Protein AF-A0A6I1W6B9-F1 (afdb_monomer_lite)

Secondary structure (DSSP, 8-state):
-HHHHHHHHHHHHHHHHHHHHHHT--TT-EEEEEE-HHHHHHTHHHHHHHHHHTT---EEEEEE--HHHHHHHHHTTS-SEEE----TT-TTPPPTTTS---------PPP--PPPP-

Foldseek 3Di:
DVVVVVLVVLLVVLVVVVVVVVVVDDLDDAAEEEEAQCCLPPPPVVVVVVCVVVVDSHHYDYDHDDPVVRLVCCVSVVGDYYYYDDDPPDPDDDDCVVPPDDDPDDDDDDDDDDDDDD

Structure (mmCIF, N/CA/C/O backbone):
data_AF-A0A6I1W6B9-F1
#
_entry.id   AF-A0A6I1W6B9-F1
#
loop_
_atom_site.group_PDB
_atom_site.id
_atom_site.type_symbol
_atom_site.label_atom_id
_atom_site.label_alt_id
_atom_site.label_comp_id
_atom_site.label_asym_id
_atom_site.label_entity_id
_atom_site.label_seq_id
_atom_site.pdbx_PDB_ins_code
_atom_site.Cartn_x
_atom_site.Cartn_y
_atom_site.Cartn_z
_atom_site.occupancy
_atom_site.B_iso_or_equiv
_atom_site.auth_seq_id
_atom_site.auth_comp_id
_atom_site.auth_asym_id
_atom_site.auth_atom_id
_atom_site.pdbx_PDB_model_num
ATOM 1 N N . LEU A 1 1 ? 10.346 -3.764 30.458 1.00 67.00 1 LEU A N 1
ATOM 2 C CA . LEU A 1 1 ? 8.954 -3.414 30.825 1.00 67.00 1 LEU A CA 1
ATOM 3 C C . LEU A 1 1 ? 8.524 -2.065 30.257 1.00 67.00 1 LEU A C 1
ATOM 5 O O . LEU A 1 1 ? 7.572 -2.058 29.500 1.00 67.00 1 LEU A O 1
ATOM 9 N N . PHE A 1 2 ? 9.237 -0.966 30.529 1.00 79.50 2 PHE A N 1
ATOM 10 C CA . PHE A 1 2 ? 8.838 0.387 30.099 1.00 79.50 2 PHE A CA 1
ATOM 11 C C . PHE A 1 2 ? 8.542 0.534 28.594 1.00 79.50 2 PHE A C 1
ATOM 13 O O . PHE A 1 2 ? 7.504 1.069 28.235 1.00 79.50 2 PHE A O 1
ATOM 20 N N . LEU A 1 3 ? 9.404 0.003 27.719 1.00 63.19 3 LEU A N 1
ATOM 21 C CA . LEU A 1 3 ? 9.210 0.068 26.262 1.00 63.19 3 LEU A CA 1
ATOM 22 C C . LEU A 1 3 ? 7.958 -0.685 25.792 1.00 63.19 3 LEU A C 1
ATOM 24 O O . LEU A 1 3 ? 7.241 -0.206 24.923 1.00 63.19 3 LEU A O 1
ATOM 28 N N . VAL A 1 4 ? 7.680 -1.842 26.392 1.00 72.00 4 VAL A N 1
ATOM 29 C CA . VAL A 1 4 ? 6.492 -2.646 26.074 1.00 72.00 4 VAL A CA 1
ATOM 30 C C . VAL A 1 4 ? 5.238 -1.888 26.495 1.00 72.00 4 VAL A C 1
ATOM 32 O O . VAL A 1 4 ? 4.327 -1.721 25.699 1.00 72.00 4 VAL A O 1
ATOM 35 N N . THR A 1 5 ? 5.238 -1.336 27.709 1.00 83.19 5 THR A N 1
ATOM 36 C CA . THR A 1 5 ? 4.130 -0.522 28.217 1.00 83.19 5 THR A CA 1
ATOM 37 C C . THR A 1 5 ? 3.915 0.742 27.381 1.00 83.19 5 THR A C 1
ATOM 39 O O . THR A 1 5 ? 2.778 1.067 27.064 1.00 83.19 5 THR A O 1
ATOM 42 N N . ALA A 1 6 ? 4.984 1.435 26.979 1.00 73.06 6 ALA A N 1
ATOM 43 C CA . ALA A 1 6 ? 4.897 2.621 26.130 1.00 73.06 6 ALA A CA 1
ATOM 44 C C . ALA A 1 6 ? 4.293 2.301 24.755 1.00 73.06 6 ALA A C 1
ATOM 46 O O . ALA A 1 6 ? 3.444 3.049 24.279 1.00 73.06 6 ALA A O 1
ATOM 47 N N . ARG A 1 7 ? 4.678 1.171 24.147 1.00 66.00 7 ARG A N 1
ATOM 48 C CA . ARG A 1 7 ? 4.130 0.724 22.861 1.00 66.00 7 ARG A CA 1
ATOM 49 C C . ARG A 1 7 ? 2.639 0.402 22.964 1.00 66.00 7 ARG A C 1
ATOM 51 O O . ARG A 1 7 ? 1.855 0.935 22.189 1.00 66.00 7 ARG A O 1
ATOM 58 N N . THR A 1 8 ? 2.248 -0.351 23.992 1.00 76.81 8 THR A N 1
ATOM 59 C CA . THR A 1 8 ? 0.841 -0.674 24.267 1.00 76.81 8 THR A CA 1
ATOM 60 C C . THR A 1 8 ? -0.006 0.581 24.478 1.00 76.81 8 THR A C 1
ATOM 62 O O . THR A 1 8 ? -1.116 0.658 23.965 1.00 76.81 8 THR A O 1
ATOM 65 N N . VAL A 1 9 ? 0.512 1.591 25.187 1.00 86.38 9 VAL A N 1
ATOM 66 C CA . VAL A 1 9 ? -0.212 2.856 25.404 1.00 86.38 9 VAL A CA 1
ATOM 67 C C . VAL A 1 9 ? -0.386 3.632 24.098 1.00 86.38 9 VAL A C 1
ATOM 69 O O . VAL A 1 9 ? -1.459 4.176 23.863 1.00 86.38 9 VAL A O 1
ATOM 72 N N . VAL A 1 10 ? 0.632 3.674 23.236 1.00 78.62 10 VAL A N 1
ATOM 73 C CA . VAL A 1 10 ? 0.552 4.350 21.928 1.00 78.62 10 VAL A CA 1
ATOM 74 C C . VAL A 1 10 ? -0.443 3.649 20.999 1.00 78.62 10 VAL A C 1
ATOM 76 O O . VAL A 1 10 ? -1.253 4.320 20.362 1.00 78.62 10 VAL A O 1
ATOM 79 N N . GLU A 1 11 ? -0.433 2.316 20.967 1.00 71.00 11 GLU A N 1
ATOM 80 C CA . GLU A 1 11 ? -1.368 1.503 20.177 1.00 71.00 11 GLU A CA 1
ATOM 81 C C . GLU A 1 11 ? -2.817 1.708 20.649 1.00 71.00 11 GLU A C 1
ATOM 83 O O . GLU A 1 11 ? -3.696 1.995 19.835 1.00 71.00 11 GLU A O 1
ATOM 88 N N . GLN A 1 12 ? -3.047 1.679 21.966 1.00 78.94 12 GLN A N 1
ATOM 89 C CA . GLN A 1 12 ? -4.359 1.936 22.570 1.00 78.94 12 GLN A CA 1
ATOM 90 C C . GLN A 1 12 ? -4.855 3.360 22.299 1.00 78.94 12 GLN A C 1
ATOM 92 O O . GLN A 1 12 ? -6.035 3.568 22.022 1.00 78.94 12 GLN A O 1
ATOM 97 N N . LEU A 1 13 ? -3.965 4.356 22.334 1.00 82.19 13 LEU A N 1
ATOM 98 C CA . LEU A 1 13 ? -4.326 5.739 22.023 1.00 82.19 13 LEU A CA 1
ATOM 99 C C . LEU A 1 13 ? -4.705 5.898 20.543 1.00 82.19 13 LEU A C 1
ATOM 101 O O . LEU A 1 13 ? -5.685 6.568 20.227 1.00 82.19 13 LEU A O 1
ATOM 105 N N . GLY A 1 14 ? -3.960 5.254 19.639 1.00 70.94 14 GLY A N 1
ATOM 106 C CA . GLY A 1 14 ? -4.254 5.246 18.205 1.00 70.94 14 GLY A CA 1
ATOM 107 C C . GLY A 1 14 ? -5.552 4.511 17.858 1.00 70.94 14 GLY A C 1
ATOM 108 O O . GLY A 1 14 ? -6.252 4.895 16.923 1.00 70.94 14 GLY A O 1
ATOM 109 N N . GLU A 1 15 ? -5.906 3.469 18.611 1.00 67.56 15 GLU A N 1
ATOM 110 C CA . GLU A 1 15 ? -7.183 2.758 18.490 1.00 67.56 15 GLU A CA 1
ATOM 111 C C . GLU A 1 15 ? -8.362 3.617 18.962 1.00 67.56 15 GLU A C 1
ATOM 113 O O . GLU A 1 15 ? -9.361 3.735 18.255 1.00 67.56 15 GLU A O 1
ATOM 118 N N . VAL A 1 16 ? -8.217 4.302 20.099 1.00 74.56 16 VAL A N 1
ATOM 119 C CA . VAL A 1 16 ? -9.247 5.211 20.621 1.00 74.56 16 VAL A CA 1
ATOM 120 C C . VAL A 1 16 ? -9.455 6.406 19.693 1.00 74.56 16 VAL A C 1
ATOM 122 O O . VAL A 1 16 ? -10.595 6.776 19.428 1.00 74.56 16 VAL A O 1
ATOM 125 N N . LEU A 1 17 ? -8.383 6.988 19.151 1.00 61.94 17 LEU A N 1
ATOM 126 C CA . LEU A 1 17 ? -8.490 8.087 18.191 1.00 61.94 17 LEU A CA 1
ATOM 127 C C . LEU A 1 17 ? -9.200 7.642 16.906 1.00 61.94 17 LEU A C 1
ATOM 129 O O . LEU A 1 17 ? -10.131 8.315 16.480 1.00 61.94 17 LEU A O 1
ATOM 133 N N . ARG A 1 18 ? -8.861 6.475 16.341 1.00 62.25 18 ARG A N 1
ATOM 134 C CA . ARG A 1 18 ? -9.591 5.918 15.184 1.00 62.25 18 ARG A CA 1
ATOM 135 C C . ARG A 1 18 ? -11.055 5.613 15.508 1.00 62.25 18 ARG A C 1
ATOM 137 O O . ARG A 1 18 ? -11.927 5.877 14.689 1.00 62.25 18 ARG A O 1
ATOM 144 N N . HIS A 1 19 ? -11.344 5.114 16.708 1.00 57.78 19 HIS A N 1
ATOM 145 C CA . HIS A 1 19 ? -12.711 4.831 17.143 1.00 57.78 19 HIS A CA 1
ATOM 146 C C . HIS A 1 19 ? -13.556 6.105 17.300 1.00 57.78 19 HIS A C 1
ATOM 148 O O . HIS A 1 19 ? -14.711 6.134 16.881 1.00 57.78 19 HIS A O 1
ATOM 154 N N . LEU A 1 20 ? -12.980 7.178 17.846 1.00 60.44 20 LEU A N 1
ATOM 155 C CA . LEU A 1 20 ? -13.639 8.483 17.938 1.00 60.44 20 LEU A CA 1
ATOM 156 C C . LEU A 1 20 ? -13.875 9.091 16.552 1.00 60.44 20 LEU A C 1
ATOM 158 O O . LEU A 1 20 ? -14.978 9.549 16.269 1.00 60.44 20 LEU A O 1
ATOM 162 N N . HIS A 1 21 ? -12.886 9.004 15.663 1.00 52.44 21 HIS A N 1
ATOM 163 C CA . HIS A 1 21 ? -13.027 9.431 14.270 1.00 52.44 21 HIS A CA 1
ATOM 164 C C . HIS A 1 21 ? -14.125 8.645 13.525 1.00 52.44 21 HIS A C 1
ATOM 166 O O . HIS A 1 21 ? -14.894 9.231 12.766 1.00 52.44 21 HIS A O 1
ATOM 172 N N . HIS A 1 22 ? -14.262 7.344 13.800 1.00 53.34 22 HIS A N 1
ATOM 173 C CA . HIS A 1 22 ? -15.305 6.491 13.224 1.00 53.34 22 HIS A CA 1
ATOM 174 C C . HIS A 1 22 ? -16.722 6.870 13.689 1.00 53.34 22 HIS A C 1
ATOM 176 O O . HIS A 1 22 ? -17.671 6.819 12.906 1.00 53.34 22 HIS A O 1
ATOM 182 N N . LEU A 1 23 ? -16.876 7.270 14.956 1.00 56.47 23 LEU A N 1
ATOM 183 C CA . LEU A 1 23 ? -18.167 7.668 15.529 1.00 56.47 23 LEU A CA 1
ATOM 184 C C . LEU A 1 23 ? -18.639 9.053 15.053 1.00 56.47 23 LEU A C 1
ATOM 186 O O . LEU A 1 23 ? -19.840 9.320 15.072 1.00 56.47 23 LEU A O 1
ATOM 190 N N . GLU A 1 24 ? -17.728 9.921 14.606 1.00 52.00 24 GLU A N 1
ATOM 191 C CA . GLU A 1 24 ? -18.049 11.280 14.143 1.00 52.00 24 GLU A CA 1
ATOM 192 C C . GLU A 1 24 ? -18.511 11.364 12.675 1.00 52.00 24 GLU A C 1
ATOM 194 O O . GLU A 1 24 ? -19.020 12.408 12.268 1.00 52.00 24 GLU A O 1
ATOM 199 N N . GLY A 1 25 ? -18.419 10.278 11.892 1.00 49.56 25 GLY A N 1
ATOM 200 C CA . GLY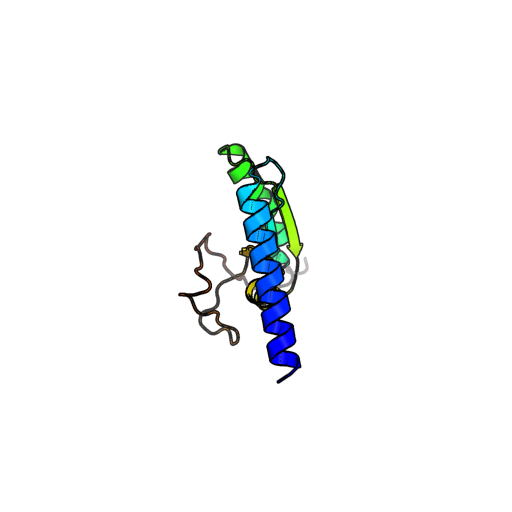 A 1 25 ? -19.239 10.048 10.690 1.00 49.56 25 GLY A CA 1
ATOM 201 C C . GLY A 1 25 ? -19.385 11.219 9.704 1.00 49.56 25 GLY A C 1
ATOM 202 O O . GLY A 1 25 ? -20.480 11.453 9.188 1.00 49.56 25 GLY A O 1
ATOM 203 N N . GLY A 1 26 ? -18.310 11.967 9.437 1.00 46.22 26 GLY A N 1
ATOM 204 C CA . GLY A 1 26 ? -18.290 13.083 8.489 1.00 46.22 26 GLY A CA 1
ATOM 205 C C . GLY A 1 26 ? -17.495 12.767 7.221 1.00 46.22 26 GLY A C 1
ATOM 206 O O . GLY A 1 26 ? -16.417 12.185 7.280 1.00 46.22 26 GLY A O 1
ATOM 207 N N . GLN A 1 27 ? -18.005 13.187 6.060 1.00 46.31 27 GLN A N 1
ATOM 208 C CA . GLN A 1 27 ? -17.304 13.150 4.769 1.00 46.31 27 GLN A CA 1
ATOM 209 C C . GLN A 1 27 ? -15.932 13.853 4.879 1.00 46.31 27 GLN A C 1
ATOM 211 O O . GLN A 1 27 ? -15.879 15.081 4.887 1.00 46.31 27 GLN A O 1
ATOM 216 N N . GLY A 1 28 ? -14.826 13.103 4.977 1.00 52.53 28 GLY A N 1
ATOM 217 C CA . GLY A 1 28 ? -13.494 13.711 5.115 1.00 52.53 28 GLY A CA 1
ATOM 218 C C . GLY A 1 28 ? -12.343 12.816 5.587 1.00 52.53 28 GLY A C 1
ATOM 219 O O . GLY A 1 28 ? -11.209 13.291 5.610 1.00 52.53 28 GLY A O 1
ATOM 220 N N . GLU A 1 29 ? -12.577 11.552 5.949 1.00 64.06 29 GLU A N 1
ATOM 221 C CA . GLU A 1 29 ? -11.48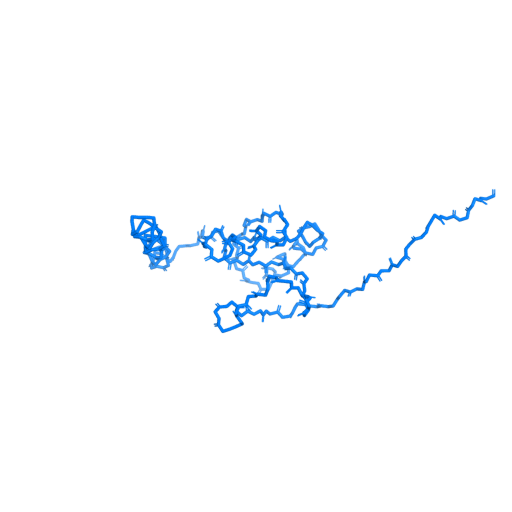9 10.659 6.364 1.00 64.06 29 GLU A CA 1
ATOM 222 C C . GLU A 1 29 ? -10.618 10.252 5.162 1.00 64.06 29 GLU A C 1
ATOM 224 O O . GLU A 1 29 ? -11.104 9.726 4.158 1.00 64.06 29 GLU A O 1
ATOM 229 N N . VAL A 1 30 ? -9.319 10.561 5.245 1.00 82.06 30 VAL A N 1
ATOM 230 C CA . VAL A 1 30 ? -8.333 10.255 4.204 1.00 82.06 30 VAL A CA 1
ATOM 231 C C . VAL A 1 30 ? -7.674 8.923 4.539 1.00 82.06 30 VAL A C 1
ATOM 233 O O . VAL A 1 30 ? -6.847 8.864 5.443 1.00 82.06 30 VAL A O 1
ATOM 236 N N . MET A 1 31 ? -7.998 7.878 3.781 1.00 89.06 31 MET A N 1
ATOM 237 C CA . MET A 1 31 ? -7.396 6.555 3.928 1.00 89.06 31 MET A CA 1
ATOM 238 C C . MET A 1 31 ? -5.906 6.598 3.571 1.00 89.06 31 MET A C 1
ATOM 240 O O . MET A 1 31 ? -5.520 7.014 2.470 1.00 89.06 31 MET A O 1
ATOM 244 N N . GLN A 1 32 ? -5.067 6.149 4.495 1.00 93.25 32 GLN A N 1
ATOM 245 C CA . GLN A 1 32 ? -3.620 6.091 4.358 1.00 93.25 32 GLN A CA 1
ATOM 246 C C . GLN A 1 32 ? -3.234 4.788 3.656 1.00 93.25 32 GLN A C 1
ATOM 248 O O . GLN A 1 32 ? -3.409 3.697 4.194 1.00 93.25 32 GLN A O 1
ATOM 253 N N . VAL A 1 33 ? -2.677 4.894 2.452 1.00 95.69 33 VAL A N 1
ATOM 254 C CA . VAL A 1 33 ? -2.274 3.740 1.644 1.00 95.69 33 VAL A CA 1
ATOM 255 C C . VAL A 1 33 ? -0.761 3.730 1.488 1.00 95.69 33 VAL A C 1
ATOM 257 O O . VAL A 1 33 ? -0.186 4.683 0.967 1.00 95.69 33 VAL A O 1
ATOM 260 N N . ALA A 1 34 ? -0.114 2.643 1.894 1.00 96.81 34 ALA A N 1
ATOM 261 C CA . ALA A 1 34 ? 1.277 2.367 1.553 1.00 96.81 34 ALA A CA 1
ATOM 262 C C . ALA A 1 34 ? 1.326 1.478 0.305 1.00 96.81 34 ALA A C 1
ATOM 264 O O . ALA A 1 34 ? 0.559 0.525 0.192 1.00 96.81 34 ALA A O 1
ATOM 265 N N . ALA A 1 35 ? 2.216 1.752 -0.643 1.00 96.38 35 ALA A N 1
ATOM 266 C CA . ALA A 1 35 ? 2.357 0.907 -1.825 1.00 96.38 35 ALA A CA 1
ATOM 267 C C . ALA A 1 35 ? 3.810 0.772 -2.270 1.00 96.38 35 ALA A C 1
ATOM 269 O O . ALA A 1 35 ? 4.590 1.718 -2.155 1.00 96.38 35 ALA A O 1
ATOM 270 N N . ALA A 1 36 ? 4.146 -0.377 -2.862 1.00 93.88 36 ALA A N 1
ATOM 271 C CA . ALA A 1 36 ? 5.398 -0.522 -3.599 1.00 93.88 36 ALA A CA 1
ATOM 272 C C . ALA A 1 36 ? 5.492 0.547 -4.704 1.00 93.88 36 ALA A C 1
ATOM 274 O O . ALA A 1 36 ? 4.492 0.859 -5.354 1.00 93.88 36 ALA A O 1
ATOM 275 N N . HIS A 1 37 ? 6.690 1.085 -4.955 1.00 94.88 37 HIS A N 1
ATOM 276 C CA . HIS A 1 37 ? 6.888 2.196 -5.899 1.00 94.88 37 HIS A CA 1
ATOM 277 C C . HIS A 1 37 ? 6.254 1.958 -7.278 1.00 94.88 37 HIS A C 1
ATOM 279 O O . HIS A 1 37 ? 5.548 2.824 -7.790 1.00 94.88 37 HIS A O 1
ATOM 285 N N . SER A 1 38 ? 6.445 0.778 -7.868 1.00 92.94 38 SER A N 1
ATOM 286 C CA . SER A 1 38 ? 5.865 0.458 -9.177 1.00 92.94 38 SER A CA 1
ATOM 287 C C . SER A 1 38 ? 4.332 0.426 -9.162 1.00 92.94 38 SER A C 1
ATOM 289 O O . SER A 1 38 ? 3.714 0.889 -10.116 1.00 92.94 38 SER A O 1
ATOM 291 N N . LEU A 1 39 ? 3.703 -0.040 -8.077 1.00 95.19 39 LEU A N 1
ATOM 292 C CA . LEU A 1 39 ? 2.243 -0.046 -7.919 1.00 95.19 39 LEU A CA 1
ATOM 293 C C . LEU A 1 39 ? 1.687 1.354 -7.656 1.00 95.19 39 LEU A C 1
ATOM 295 O O . LEU A 1 39 ? 0.631 1.707 -8.186 1.00 95.19 39 LEU A O 1
ATOM 299 N N . ALA A 1 40 ? 2.411 2.162 -6.881 1.00 95.62 40 ALA A N 1
ATOM 300 C CA . ALA A 1 40 ? 2.036 3.538 -6.591 1.00 95.62 40 ALA A CA 1
ATOM 301 C C . ALA A 1 40 ? 1.920 4.379 -7.873 1.00 95.62 40 ALA A C 1
ATOM 303 O O . ALA A 1 40 ? 1.001 5.186 -7.998 1.00 95.62 40 ALA A O 1
ATOM 304 N N . LEU A 1 41 ? 2.825 4.159 -8.835 1.00 93.69 41 LEU A N 1
ATOM 305 C CA . LEU A 1 41 ? 2.804 4.848 -10.126 1.00 93.69 41 LEU A CA 1
ATOM 306 C C . LEU A 1 41 ? 1.915 4.147 -11.164 1.00 93.69 41 LEU A C 1
ATOM 308 O O . LEU A 1 41 ? 1.133 4.806 -11.846 1.00 93.69 41 LEU A O 1
ATOM 312 N N . GLY A 1 42 ? 2.049 2.828 -11.313 1.00 92.69 42 GLY A N 1
ATOM 313 C CA . GLY A 1 42 ? 1.478 2.082 -12.438 1.00 92.69 42 GLY A CA 1
ATOM 314 C C . GLY A 1 42 ? 0.046 1.583 -12.239 1.00 92.69 42 GLY A C 1
ATOM 315 O O . GLY A 1 42 ? -0.632 1.295 -13.223 1.00 92.69 42 GLY A O 1
ATOM 316 N N . PHE A 1 43 ? -0.429 1.480 -10.995 1.00 94.75 43 PHE A N 1
ATOM 317 C CA . PHE A 1 43 ? -1.717 0.850 -10.680 1.00 94.75 43 PHE A CA 1
ATOM 318 C C . PHE A 1 43 ? -2.655 1.769 -9.888 1.00 94.75 43 PHE A C 1
ATOM 320 O O . PHE A 1 43 ? -3.796 2.003 -10.298 1.00 94.75 43 PHE A O 1
ATOM 327 N N . PHE A 1 44 ? -2.168 2.325 -8.775 1.00 95.44 44 PHE A N 1
ATOM 328 C CA . PHE A 1 44 ? -2.995 3.015 -7.783 1.00 95.44 44 PHE A CA 1
ATOM 329 C C . PHE A 1 44 ? -3.878 4.148 -8.344 1.00 95.44 44 PHE A C 1
ATOM 331 O O . PHE A 1 44 ? -5.071 4.162 -8.028 1.00 95.44 44 PHE A O 1
ATOM 338 N N . PRO A 1 45 ? -3.380 5.070 -9.199 1.00 94.62 45 PRO A N 1
ATOM 339 C CA . PRO A 1 45 ? -4.184 6.210 -9.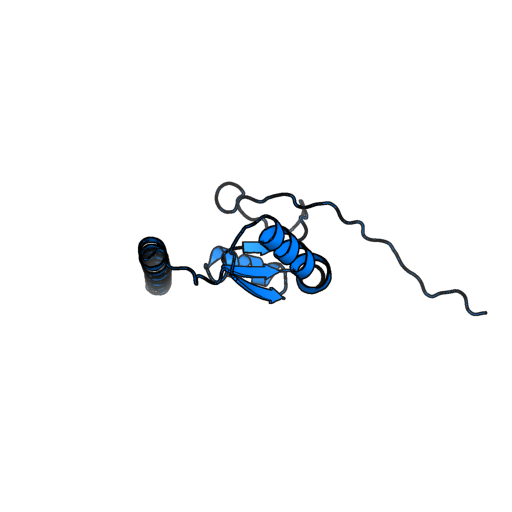645 1.00 94.62 45 PRO A CA 1
ATOM 340 C C . PRO A 1 45 ? -5.420 5.786 -10.440 1.00 94.62 45 PRO A C 1
ATOM 342 O O . PRO A 1 45 ? -6.508 6.334 -10.252 1.00 94.62 45 PRO A O 1
ATOM 345 N N . ARG A 1 46 ? -5.261 4.785 -11.315 1.00 94.75 46 ARG A N 1
ATOM 346 C CA . ARG A 1 46 ? -6.359 4.252 -12.127 1.00 94.75 46 ARG A CA 1
ATOM 347 C C . ARG A 1 46 ? -7.360 3.503 -11.258 1.00 94.75 46 ARG A C 1
ATOM 349 O O . ARG A 1 46 ? -8.559 3.708 -11.422 1.00 94.75 46 ARG A O 1
ATOM 356 N N . TRP A 1 47 ? -6.867 2.682 -10.336 1.00 94.00 47 TRP A N 1
ATOM 357 C CA . TRP A 1 47 ? -7.705 1.896 -9.438 1.00 94.00 47 TRP A CA 1
ATOM 358 C C . TRP A 1 47 ? -8.584 2.781 -8.539 1.00 94.00 47 TRP A C 1
ATOM 360 O O . TRP A 1 47 ? -9.803 2.625 -8.536 1.00 94.00 47 TRP A O 1
ATOM 370 N N . ILE A 1 48 ? -8.017 3.797 -7.875 1.00 93.38 48 ILE A N 1
ATOM 371 C CA . ILE A 1 48 ? -8.806 4.738 -7.057 1.00 93.38 48 ILE A CA 1
ATOM 372 C C . ILE A 1 48 ? -9.799 5.544 -7.900 1.00 93.38 48 ILE A C 1
ATOM 374 O O . ILE A 1 48 ? -10.928 5.785 -7.469 1.00 93.38 48 ILE A O 1
ATOM 378 N N . ALA A 1 49 ? -9.415 5.959 -9.112 1.00 92.88 49 ALA A N 1
ATOM 379 C CA . ALA A 1 49 ? -10.334 6.659 -10.005 1.00 92.88 49 ALA A CA 1
ATOM 380 C C . ALA A 1 49 ? -11.536 5.784 -10.400 1.00 92.88 49 ALA A C 1
ATOM 382 O O . ALA A 1 49 ? -12.653 6.293 -10.456 1.00 92.88 49 ALA A O 1
ATOM 383 N N . GLN A 1 50 ? -11.321 4.486 -10.640 1.00 93.38 50 GLN A N 1
ATOM 384 C CA . GLN A 1 50 ? -12.393 3.531 -10.928 1.00 93.38 50 GLN A CA 1
ATOM 385 C C . GLN A 1 50 ? -13.346 3.382 -9.741 1.00 93.38 50 GLN A C 1
ATOM 387 O O . GLN A 1 50 ? -14.542 3.588 -9.920 1.00 93.38 50 GLN A O 1
ATOM 392 N N . LEU A 1 51 ? -12.824 3.156 -8.531 1.00 90.94 51 LEU A N 1
ATOM 393 C CA . LEU A 1 51 ? -13.650 3.056 -7.321 1.00 90.94 51 LEU A CA 1
ATOM 394 C C . LEU A 1 51 ? -14.504 4.312 -7.107 1.00 90.94 51 LEU A C 1
ATOM 396 O O . LEU A 1 51 ? -15.700 4.228 -6.835 1.00 90.94 51 LEU A O 1
ATOM 400 N N . ARG A 1 52 ? -13.918 5.498 -7.306 1.00 88.06 52 ARG A N 1
ATOM 401 C CA . ARG A 1 52 ? -14.666 6.756 -7.204 1.00 88.06 52 ARG A CA 1
ATOM 402 C C . ARG A 1 52 ? -15.775 6.867 -8.251 1.00 88.06 52 ARG A C 1
ATOM 404 O O . ARG A 1 52 ? -16.857 7.356 -7.939 1.00 88.06 52 ARG A O 1
ATOM 411 N N . ASN A 1 53 ? -15.527 6.404 -9.474 1.00 90.50 53 ASN A N 1
ATOM 412 C CA . ASN A 1 53 ? -16.537 6.387 -10.535 1.00 90.50 53 ASN A CA 1
ATOM 413 C C . ASN A 1 53 ? -17.668 5.383 -10.259 1.00 90.50 53 ASN A C 1
ATOM 415 O O . ASN A 1 53 ? -18.789 5.597 -10.711 1.00 90.50 53 ASN A O 1
ATOM 419 N N . GLU A 1 54 ? -17.398 4.329 -9.489 1.00 90.75 54 GLU A N 1
ATOM 420 C CA . GLU A 1 54 ? -18.399 3.370 -9.001 1.00 90.75 54 GLU A CA 1
ATOM 421 C C . GLU A 1 54 ? -19.238 3.922 -7.831 1.00 90.75 54 GLU A C 1
ATOM 423 O O . GLU A 1 54 ? -20.128 3.243 -7.323 1.00 90.75 54 GLU A O 1
ATOM 428 N N . GLY A 1 55 ? -19.004 5.176 -7.427 1.00 81.62 55 GLY A N 1
ATOM 429 C CA . GLY A 1 55 ? -19.780 5.875 -6.402 1.00 81.62 55 GLY A CA 1
ATOM 430 C C . GLY A 1 55 ? -19.173 5.811 -5.001 1.00 81.62 55 GLY A C 1
ATOM 431 O O . GLY A 1 55 ? -19.783 6.311 -4.055 1.00 81.62 55 GLY A O 1
ATOM 432 N N . LEU A 1 56 ? -17.972 5.245 -4.846 1.00 83.44 56 LEU A N 1
ATOM 433 C CA . LEU A 1 56 ? -17.259 5.243 -3.570 1.00 83.44 56 LEU A CA 1
ATOM 434 C C . LEU A 1 56 ? -16.621 6.616 -3.318 1.00 83.44 56 LEU A C 1
ATOM 436 O O . LEU A 1 56 ? -15.649 7.009 -3.965 1.00 83.44 56 LEU A O 1
ATOM 440 N N . ASN A 1 57 ? -17.146 7.353 -2.342 1.00 76.81 57 ASN A N 1
ATOM 441 C CA . ASN A 1 57 ? -16.576 8.633 -1.928 1.00 76.81 57 ASN A CA 1
ATOM 442 C C . ASN A 1 57 ? -15.392 8.421 -0.967 1.00 76.81 57 ASN A C 1
ATOM 444 O O . ASN A 1 57 ? -15.535 8.584 0.243 1.00 76.81 57 ASN A O 1
ATOM 448 N N . ILE A 1 58 ? -14.240 8.013 -1.509 1.00 82.00 58 ILE A N 1
ATOM 449 C CA . ILE A 1 58 ? -13.024 7.720 -0.738 1.00 82.00 58 ILE A CA 1
ATOM 450 C C . ILE A 1 58 ? -11.981 8.811 -0.997 1.00 82.00 58 ILE A C 1
ATOM 452 O O . ILE A 1 58 ? -11.564 9.032 -2.138 1.00 82.00 58 ILE A O 1
ATOM 456 N N . ALA A 1 59 ? -11.516 9.462 0.068 1.00 85.56 59 ALA A N 1
ATOM 457 C CA . ALA A 1 59 ? -10.303 10.267 0.029 1.00 85.56 59 ALA A CA 1
ATOM 458 C C . ALA A 1 59 ? -9.111 9.380 0.408 1.00 85.56 59 ALA A C 1
ATOM 460 O O . ALA A 1 59 ? -9.188 8.612 1.360 1.00 85.56 59 ALA A O 1
ATOM 461 N N . THR A 1 60 ? -8.003 9.467 -0.329 1.00 90.06 60 THR A N 1
ATOM 462 C CA . THR A 1 60 ? -6.819 8.630 -0.080 1.00 90.06 60 THR A CA 1
ATOM 463 C C . THR A 1 60 ? -5.543 9.452 -0.075 1.00 90.06 60 THR A C 1
ATOM 465 O O . THR A 1 60 ? -5.379 10.339 -0.917 1.00 90.06 60 THR A O 1
ATOM 468 N N . ARG A 1 61 ? -4.594 9.092 0.787 1.00 92.50 61 ARG A N 1
ATOM 469 C CA . ARG A 1 61 ? -3.208 9.559 0.734 1.00 92.50 61 ARG A CA 1
ATOM 470 C C . ARG A 1 61 ? -2.300 8.366 0.496 1.00 92.50 61 ARG A C 1
ATOM 472 O O . ARG A 1 61 ? -2.266 7.436 1.290 1.00 92.50 61 ARG A O 1
ATOM 479 N N . LEU A 1 62 ? -1.551 8.426 -0.596 1.00 94.81 62 LEU A N 1
ATOM 480 C CA . LEU A 1 62 ? -0.611 7.386 -0.982 1.00 94.81 62 LEU A CA 1
ATOM 481 C C . LEU A 1 62 ? 0.799 7.719 -0.496 1.00 94.81 62 LEU A C 1
ATOM 483 O O . LEU A 1 62 ? 1.282 8.831 -0.707 1.00 94.81 62 LEU A O 1
ATOM 487 N N . VAL A 1 63 ? 1.477 6.727 0.069 1.00 95.56 63 VAL A N 1
ATOM 488 C CA . VAL A 1 63 ? 2.909 6.745 0.360 1.00 95.56 63 VAL A CA 1
ATOM 489 C C . VAL A 1 63 ? 3.564 5.609 -0.417 1.00 95.56 63 VAL A C 1
ATOM 491 O O . VAL A 1 63 ? 3.298 4.433 -0.173 1.00 95.56 63 VAL A O 1
ATOM 494 N N . ALA A 1 64 ? 4.422 5.964 -1.371 1.00 96.31 64 ALA A N 1
ATOM 495 C CA . ALA A 1 64 ? 5.248 4.992 -2.074 1.00 96.31 64 ALA A CA 1
ATOM 496 C C . ALA A 1 64 ? 6.462 4.642 -1.205 1.00 96.31 64 ALA A C 1
ATOM 498 O O . ALA A 1 64 ? 7.210 5.539 -0.816 1.00 96.31 64 ALA A O 1
ATOM 499 N N . THR A 1 65 ? 6.648 3.364 -0.892 1.00 94.38 65 THR A N 1
ATOM 500 C CA . THR A 1 65 ? 7.729 2.900 -0.015 1.00 94.38 65 THR A CA 1
ATOM 501 C C . THR A 1 65 ? 8.138 1.460 -0.344 1.00 94.38 65 THR A C 1
ATOM 503 O O . THR A 1 65 ? 7.511 0.797 -1.177 1.00 94.38 65 THR A O 1
ATOM 506 N N . ASN A 1 66 ? 9.203 0.965 0.288 1.00 92.00 66 ASN A N 1
ATOM 507 C CA . ASN A 1 66 ? 9.614 -0.430 0.164 1.00 92.00 66 ASN A CA 1
ATOM 508 C C . ASN A 1 66 ? 8.605 -1.355 0.852 1.00 92.00 66 ASN A C 1
ATOM 510 O O . ASN A 1 66 ? 7.959 -0.978 1.827 1.00 92.00 66 ASN A O 1
ATOM 514 N N . VAL A 1 67 ? 8.521 -2.608 0.398 1.00 89.06 67 VAL A N 1
ATOM 515 C CA . VAL A 1 67 ? 7.573 -3.586 0.962 1.00 89.06 67 VAL A CA 1
ATOM 516 C C . VAL A 1 67 ? 7.814 -3.813 2.458 1.00 89.06 67 VAL A C 1
ATOM 518 O O . VAL A 1 67 ? 6.858 -3.846 3.222 1.00 89.06 67 VAL A O 1
ATOM 521 N N . GLY A 1 68 ? 9.074 -3.893 2.902 1.00 90.25 68 GLY A N 1
ATOM 522 C CA . GLY A 1 68 ? 9.392 -4.041 4.328 1.00 90.25 68 GLY A CA 1
ATOM 523 C C . GLY A 1 68 ? 8.870 -2.879 5.181 1.00 90.25 68 GLY A C 1
ATOM 524 O O . GLY A 1 68 ? 8.204 -3.102 6.189 1.00 90.25 68 GLY A O 1
ATOM 525 N N . ASP A 1 69 ? 9.095 -1.641 4.736 1.00 92.12 69 ASP A N 1
ATOM 526 C CA . ASP A 1 69 ? 8.619 -0.436 5.426 1.00 92.12 69 ASP A CA 1
ATOM 527 C C . ASP A 1 69 ? 7.086 -0.355 5.423 1.00 92.12 69 ASP A C 1
ATOM 529 O O . ASP A 1 69 ? 6.482 0.033 6.420 1.00 92.12 69 ASP A O 1
ATOM 533 N N . ALA A 1 70 ? 6.442 -0.765 4.326 1.00 92.44 70 ALA A N 1
ATOM 534 C CA . ALA A 1 70 ? 4.987 -0.832 4.232 1.00 92.44 70 ALA A CA 1
ATOM 535 C C . ALA A 1 70 ? 4.389 -1.872 5.196 1.00 92.44 70 ALA A C 1
ATOM 537 O O . ALA A 1 70 ? 3.371 -1.595 5.828 1.00 92.44 70 ALA A O 1
ATOM 538 N N . VAL A 1 71 ? 5.038 -3.032 5.368 1.00 92.25 71 VAL A N 1
ATOM 539 C CA . VAL A 1 71 ? 4.629 -4.040 6.361 1.00 92.25 71 VAL A CA 1
ATOM 540 C C . VAL A 1 71 ? 4.742 -3.480 7.778 1.00 92.25 71 VAL A C 1
ATOM 542 O O . VAL A 1 71 ? 3.833 -3.677 8.584 1.00 92.25 71 VAL A O 1
ATOM 545 N N . HIS A 1 72 ? 5.821 -2.758 8.092 1.00 91.00 72 HIS A N 1
ATOM 546 C CA . HIS A 1 72 ? 5.957 -2.088 9.388 1.00 91.00 72 HIS A CA 1
ATOM 547 C C . HIS A 1 72 ? 4.872 -1.032 9.599 1.00 91.00 72 HIS A C 1
ATOM 549 O O . HIS A 1 72 ? 4.206 -1.053 10.632 1.00 91.00 72 HIS A O 1
ATOM 555 N N . ALA A 1 73 ? 4.638 -0.171 8.605 1.00 90.00 73 ALA A N 1
ATOM 556 C CA . ALA A 1 73 ? 3.593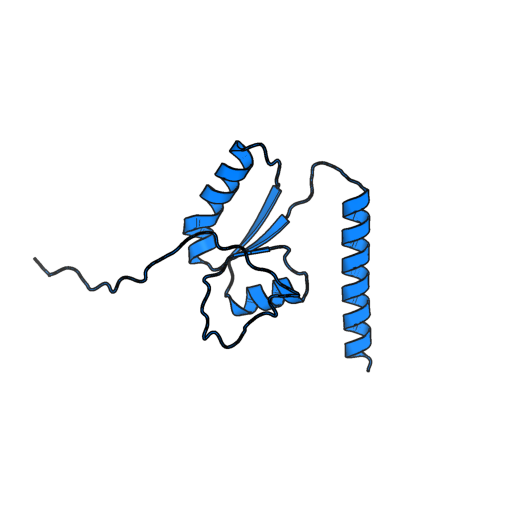 0.843 8.662 1.00 90.00 73 ALA A CA 1
ATOM 557 C C . ALA A 1 73 ? 2.211 0.219 8.893 1.00 90.00 73 ALA A C 1
ATOM 559 O O . ALA A 1 73 ? 1.469 0.705 9.737 1.00 90.00 73 ALA A O 1
ATOM 560 N N . LEU A 1 74 ? 1.881 -0.887 8.223 1.00 91.75 74 LEU A N 1
ATOM 561 C CA . LEU A 1 74 ? 0.595 -1.554 8.418 1.00 91.75 74 LEU A CA 1
ATOM 562 C C . LEU A 1 74 ? 0.487 -2.190 9.813 1.00 91.75 74 LEU A C 1
ATOM 564 O O . LEU A 1 74 ? -0.523 -2.027 10.493 1.00 91.75 74 LEU A O 1
ATOM 568 N N . ARG A 1 75 ? 1.543 -2.872 10.277 1.00 89.69 75 ARG A N 1
ATOM 569 C CA . ARG A 1 75 ? 1.568 -3.517 11.604 1.00 89.69 75 ARG A CA 1
ATOM 570 C C . ARG A 1 75 ? 1.475 -2.528 12.759 1.00 89.69 75 ARG A C 1
ATOM 572 O O . ARG A 1 75 ? 0.934 -2.866 13.805 1.00 89.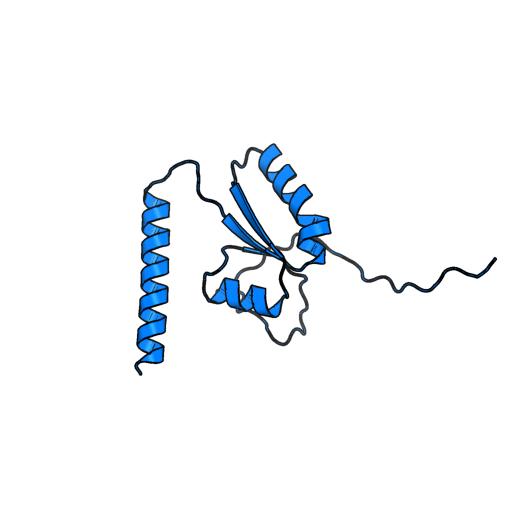69 75 ARG A O 1
ATOM 579 N N . GLU A 1 76 ? 2.026 -1.335 12.579 1.00 87.81 76 GLU A N 1
ATOM 580 C CA . GLU A 1 76 ? 2.074 -0.289 13.604 1.00 87.81 76 GLU A CA 1
ATOM 581 C C . GLU A 1 76 ? 0.935 0.735 13.460 1.00 87.81 76 GLU A C 1
ATOM 583 O O . GLU A 1 76 ? 0.866 1.688 14.232 1.00 87.81 76 GLU A O 1
ATOM 588 N N . GLY A 1 77 ? 0.032 0.548 12.488 1.00 85.00 77 GLY A N 1
ATOM 589 C CA . GLY A 1 77 ? -1.094 1.455 12.235 1.00 85.00 77 GLY A CA 1
ATOM 590 C C . GLY A 1 77 ? -0.703 2.793 11.594 1.00 85.00 77 GLY A C 1
ATOM 591 O O . GLY A 1 77 ? -1.471 3.748 11.640 1.00 85.00 77 GLY A O 1
ATOM 592 N N . GLY A 1 78 ? 0.488 2.884 11.001 1.00 84.69 78 GLY A N 1
ATOM 593 C CA . GLY A 1 78 ? 0.944 4.018 10.192 1.00 84.69 78 GLY A CA 1
ATOM 594 C C . GLY A 1 78 ? 0.313 4.089 8.793 1.00 84.69 78 GLY A C 1
ATOM 595 O O . GLY A 1 78 ? 0.401 5.130 8.136 1.00 84.69 78 GLY A O 1
ATOM 596 N N . CYS A 1 79 ? -0.334 3.014 8.337 1.00 91.31 79 CYS A N 1
ATOM 597 C CA . CYS A 1 79 ? -1.248 3.027 7.198 1.00 91.31 79 CYS A CA 1
ATOM 598 C C . CYS A 1 79 ? -2.439 2.084 7.420 1.00 91.31 79 CYS A C 1
ATOM 600 O O . CYS A 1 79 ? -2.365 1.161 8.229 1.00 91.31 79 CYS A O 1
ATOM 602 N N . ASP A 1 80 ? -3.520 2.320 6.675 1.00 91.00 80 ASP A N 1
ATOM 603 C CA . ASP A 1 80 ? -4.757 1.533 6.732 1.00 91.00 80 ASP A CA 1
ATOM 604 C C . ASP A 1 80 ? -4.742 0.381 5.720 1.00 91.00 80 ASP A C 1
ATOM 606 O O . ASP A 1 80 ? -5.310 -0.683 5.959 1.00 91.00 80 ASP A O 1
ATOM 610 N N . LEU A 1 81 ? -4.085 0.590 4.572 1.00 93.81 81 LEU A N 1
ATOM 611 C CA . LEU A 1 81 ? -3.985 -0.391 3.495 1.00 93.81 81 LEU A CA 1
ATOM 612 C C . LEU A 1 81 ? -2.564 -0.445 2.934 1.00 93.81 81 LEU A C 1
ATOM 614 O O . LEU A 1 81 ? -1.915 0.585 2.737 1.00 93.81 81 LEU A O 1
ATOM 618 N N . MET A 1 82 ? -2.111 -1.652 2.598 1.00 94.88 82 MET A N 1
ATOM 619 C CA . MET A 1 82 ? -0.880 -1.878 1.848 1.00 94.88 82 MET A CA 1
ATOM 620 C C . MET A 1 82 ? -1.178 -2.488 0.473 1.00 94.88 82 MET A C 1
ATOM 622 O O . MET A 1 82 ? -1.889 -3.484 0.375 1.00 94.88 82 MET A O 1
ATOM 626 N N . LEU A 1 83 ? -0.577 -1.934 -0.583 1.00 95.25 83 LEU A N 1
ATOM 627 C CA . LEU A 1 83 ? -0.533 -2.531 -1.919 1.00 95.25 83 LEU A CA 1
ATOM 628 C C . LEU A 1 83 ? 0.870 -3.064 -2.210 1.00 95.25 83 LEU A C 1
ATOM 630 O O . LEU A 1 83 ? 1.829 -2.303 -2.365 1.00 95.25 83 LEU A O 1
ATOM 634 N N . ALA A 1 84 ? 0.981 -4.381 -2.318 1.00 92.94 84 ALA A N 1
ATOM 635 C CA . ALA A 1 84 ? 2.237 -5.068 -2.576 1.00 92.94 84 ALA A CA 1
ATOM 636 C C . ALA A 1 84 ? 2.028 -6.235 -3.543 1.00 92.94 84 ALA A C 1
ATOM 638 O O . ALA A 1 84 ? 0.913 -6.732 -3.711 1.00 92.94 84 ALA A O 1
ATOM 639 N N . PHE A 1 85 ? 3.117 -6.676 -4.168 1.00 91.75 85 PHE A N 1
ATOM 640 C CA . PHE A 1 85 ? 3.131 -7.965 -4.846 1.00 91.75 85 PHE A CA 1
ATOM 641 C C . PHE A 1 85 ? 3.189 -9.076 -3.805 1.00 91.75 85 PHE A C 1
ATOM 643 O O . PHE A 1 85 ? 3.899 -8.959 -2.806 1.00 91.75 85 PHE A O 1
ATOM 650 N N . TYR A 1 86 ? 2.434 -10.138 -4.053 1.00 89.31 86 TYR A N 1
ATOM 651 C CA . TYR A 1 86 ? 2.482 -11.332 -3.231 1.00 89.31 86 TYR A CA 1
ATOM 652 C C . TYR A 1 86 ? 3.660 -12.207 -3.661 1.00 89.31 86 TYR A C 1
ATOM 654 O O . TYR A 1 86 ? 3.823 -12.494 -4.846 1.00 89.31 86 TYR A O 1
ATOM 662 N N . ASP A 1 87 ? 4.449 -12.634 -2.684 1.00 86.50 87 ASP A N 1
ATOM 663 C CA . ASP A 1 87 ? 5.511 -13.619 -2.837 1.00 86.50 87 ASP A CA 1
ATOM 664 C C . ASP A 1 87 ? 5.327 -14.656 -1.717 1.00 86.50 87 ASP A C 1
ATOM 666 O O . ASP A 1 87 ? 5.383 -14.273 -0.543 1.00 86.50 87 ASP A O 1
ATOM 670 N N . PRO A 1 88 ? 5.045 -15.935 -2.036 1.00 84.00 88 PRO A N 1
ATOM 671 C CA . PRO A 1 88 ? 4.847 -16.975 -1.028 1.00 84.00 88 PRO A CA 1
ATOM 672 C C . PRO A 1 88 ? 6.118 -17.266 -0.218 1.00 84.00 88 PRO A C 1
ATOM 674 O O . PRO A 1 88 ? 6.014 -17.670 0.940 1.00 84.00 88 PRO A O 1
ATOM 677 N N . ASP A 1 89 ? 7.297 -16.997 -0.782 1.00 85.44 89 ASP A N 1
ATOM 678 C CA . ASP A 1 89 ? 8.595 -17.289 -0.171 1.00 85.44 89 ASP A CA 1
ATOM 679 C C . ASP A 1 89 ? 9.204 -16.066 0.541 1.00 85.44 89 ASP A C 1
ATOM 681 O O . ASP A 1 89 ? 10.317 -16.127 1.074 1.00 85.44 89 ASP A O 1
ATOM 685 N N . ALA A 1 90 ? 8.479 -14.941 0.595 1.00 82.00 90 ALA A N 1
ATOM 686 C CA . ALA A 1 90 ? 8.956 -13.729 1.247 1.00 82.00 90 ALA A CA 1
ATOM 687 C C . ALA A 1 90 ? 9.251 -13.959 2.738 1.00 82.00 90 ALA A C 1
ATOM 689 O O . ALA A 1 90 ? 8.422 -14.464 3.492 1.00 82.00 90 ALA A O 1
ATOM 690 N N . ALA A 1 91 ? 10.410 -13.488 3.205 1.00 77.19 91 ALA A N 1
ATOM 691 C CA . ALA A 1 91 ? 10.829 -13.644 4.602 1.00 77.19 91 ALA A CA 1
ATOM 692 C C . ALA A 1 91 ? 9.916 -12.920 5.615 1.00 77.19 91 ALA A C 1
ATOM 694 O O . ALA A 1 91 ? 9.880 -13.284 6.790 1.00 77.19 91 ALA A O 1
ATOM 695 N N . LEU A 1 92 ? 9.195 -11.884 5.176 1.00 77.56 92 LEU A N 1
ATOM 696 C CA . LEU A 1 92 ? 8.368 -11.025 6.024 1.00 77.56 92 LEU A CA 1
ATOM 697 C C . LEU A 1 92 ? 6.868 -11.276 5.794 1.00 77.56 92 LEU A C 1
ATOM 699 O O . LEU A 1 92 ? 6.112 -10.343 5.525 1.00 77.56 92 LEU A O 1
ATOM 703 N N . GLN A 1 93 ? 6.435 -12.538 5.887 1.00 81.62 93 GLN A N 1
ATOM 704 C CA . GLN A 1 93 ? 5.010 -12.877 5.814 1.00 81.62 93 GLN A CA 1
ATOM 705 C C . GLN A 1 93 ? 4.220 -12.213 6.947 1.00 81.62 93 GLN A C 1
ATOM 707 O O . GLN A 1 93 ? 4.688 -12.065 8.084 1.00 81.62 93 GLN A O 1
ATOM 712 N N . MET A 1 94 ? 2.994 -11.815 6.631 1.00 85.62 94 MET A N 1
ATOM 713 C CA . MET A 1 94 ? 2.023 -11.361 7.617 1.00 85.62 94 MET A CA 1
ATOM 714 C C . MET A 1 94 ? 1.082 -12.506 7.968 1.00 85.62 94 MET A C 1
ATOM 716 O O . MET A 1 94 ? 0.798 -13.355 7.128 1.00 85.62 94 MET A O 1
ATOM 720 N N . ASP A 1 95 ? 0.607 -12.519 9.210 1.00 86.19 95 ASP A N 1
ATOM 721 C CA . ASP A 1 95 ? -0.429 -13.455 9.627 1.00 86.19 95 ASP A CA 1
ATOM 722 C C . ASP A 1 95 ? -1.725 -13.142 8.853 1.00 86.19 95 ASP A C 1
ATOM 724 O O . ASP A 1 95 ? -2.243 -12.029 9.000 1.00 86.19 95 ASP A O 1
ATOM 728 N N . PRO A 1 96 ? -2.239 -14.064 8.019 1.00 86.06 96 PRO A N 1
ATOM 729 C CA . PRO A 1 96 ? -3.411 -13.813 7.187 1.00 86.06 96 PRO A CA 1
ATOM 730 C C . PRO A 1 96 ? -4.714 -13.691 7.988 1.00 86.06 96 PRO A C 1
ATOM 732 O O . PRO A 1 96 ? -5.684 -13.152 7.456 1.00 86.06 96 PRO A O 1
ATOM 735 N N . GLU A 1 97 ? -4.756 -14.158 9.243 1.00 86.19 97 GLU A N 1
ATOM 736 C CA . GLU A 1 97 ? -5.913 -13.947 10.122 1.00 86.19 97 GLU A CA 1
ATOM 737 C C . GLU A 1 97 ? -5.956 -12.509 10.659 1.00 86.19 97 GLU A C 1
ATOM 739 O O . GLU A 1 97 ? -7.036 -11.954 10.855 1.00 86.19 97 GLU A O 1
ATOM 744 N N . ILE A 1 98 ? -4.787 -11.885 10.856 1.00 84.94 98 ILE A N 1
ATOM 745 C CA . ILE A 1 98 ? -4.660 -10.513 11.377 1.00 84.94 98 ILE A CA 1
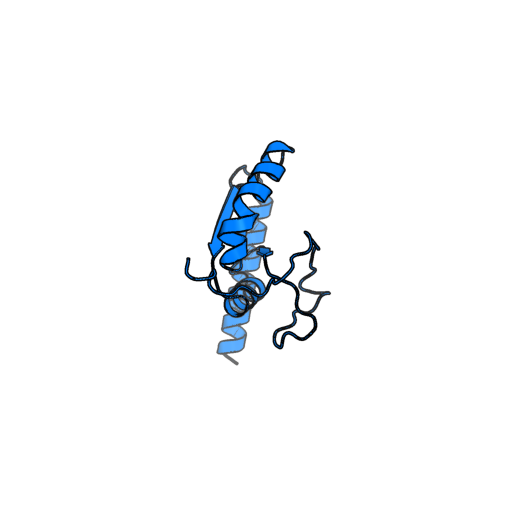ATOM 746 C C . ILE A 1 98 ? -4.650 -9.485 10.238 1.00 84.94 98 ILE A C 1
ATOM 748 O O . ILE A 1 98 ? -5.279 -8.432 10.336 1.00 84.94 98 ILE A O 1
ATOM 752 N N . PHE A 1 99 ? -3.944 -9.788 9.149 1.00 90.00 99 PHE A N 1
ATOM 753 C CA . PHE A 1 99 ? -3.795 -8.928 7.977 1.00 90.00 99 PHE A CA 1
ATOM 754 C C . PHE A 1 99 ? -4.294 -9.663 6.729 1.00 90.00 99 PHE A C 1
ATOM 756 O O . PHE A 1 99 ? -3.489 -10.174 5.940 1.00 90.00 99 PHE A O 1
ATOM 763 N N . PRO A 1 100 ? -5.621 -9.743 6.535 1.00 90.06 100 PRO A N 1
ATOM 764 C CA . PRO A 1 100 ? -6.183 -10.385 5.361 1.00 90.06 100 PRO A CA 1
ATOM 765 C C . PRO A 1 100 ? -5.762 -9.642 4.092 1.00 90.06 100 PRO A C 1
ATOM 767 O O . PRO A 1 100 ? -5.612 -8.419 4.071 1.00 90.06 100 PRO A O 1
ATOM 770 N N . SER A 1 101 ? -5.599 -10.396 3.010 1.00 91.94 101 SER A N 1
ATOM 771 C CA . SER A 1 101 ? -5.236 -9.852 1.703 1.00 91.94 101 SER A CA 1
ATOM 772 C C . SER A 1 101 ? -6.356 -10.067 0.691 1.00 91.94 101 SER A C 1
ATOM 774 O O . SER A 1 101 ? -7.077 -11.064 0.732 1.00 91.94 101 SER A O 1
ATOM 776 N N . LEU A 1 102 ? -6.491 -9.115 -0.232 1.00 92.44 102 LEU A N 1
ATOM 777 C CA . LEU A 1 102 ? -7.384 -9.210 -1.379 1.00 92.44 102 LEU A CA 1
ATOM 778 C C . LEU A 1 102 ? -6.546 -9.266 -2.654 1.00 92.44 102 LEU A C 1
ATOM 780 O O . LEU A 1 102 ? -5.758 -8.361 -2.930 1.00 92.44 102 LEU A O 1
ATOM 784 N N . HIS A 1 103 ? -6.734 -10.315 -3.449 1.00 92.69 103 HIS A N 1
ATOM 785 C CA . HIS A 1 103 ? -6.082 -10.425 -4.746 1.00 92.69 103 HIS A CA 1
ATOM 786 C C . HIS A 1 103 ? -6.708 -9.443 -5.746 1.00 92.69 103 HIS A C 1
ATOM 788 O O . HIS A 1 103 ? -7.901 -9.524 -6.033 1.00 92.69 103 HIS A O 1
ATOM 794 N N . LEU A 1 104 ? -5.897 -8.528 -6.286 1.00 92.88 104 LEU A N 1
ATOM 795 C CA . LEU A 1 104 ? -6.346 -7.505 -7.242 1.00 92.88 104 LEU A CA 1
ATOM 796 C C . LEU A 1 104 ? -6.039 -7.860 -8.703 1.00 92.88 104 LEU A C 1
ATOM 798 O O . LEU A 1 104 ? -6.668 -7.323 -9.612 1.00 92.88 104 LEU A O 1
ATOM 802 N N . GLY A 1 105 ? -5.071 -8.744 -8.941 1.00 91.62 105 GLY A N 1
ATOM 803 C CA . GLY A 1 105 ? -4.667 -9.154 -10.279 1.00 91.62 105 GLY A CA 1
ATOM 804 C C . GLY A 1 105 ? -3.282 -9.788 -10.315 1.00 91.62 105 GLY A C 1
ATOM 805 O O . GLY A 1 105 ? -2.581 -9.866 -9.306 1.00 91.62 105 GLY A O 1
ATOM 806 N N . ASN A 1 106 ? -2.890 -10.216 -11.513 1.00 91.62 106 ASN A N 1
ATOM 807 C CA . ASN A 1 106 ? -1.605 -10.854 -11.779 1.00 91.62 106 ASN A CA 1
ATOM 808 C C . ASN A 1 106 ? -0.668 -9.903 -12.528 1.00 91.62 106 ASN A C 1
ATOM 810 O O . ASN A 1 106 ? -1.114 -9.051 -13.296 1.00 91.62 106 ASN A O 1
ATOM 814 N N . THR A 1 107 ? 0.634 -10.083 -12.328 1.00 89.81 107 THR A N 1
ATOM 815 C CA . THR A 1 107 ? 1.684 -9.418 -13.103 1.00 89.81 107 THR A CA 1
ATOM 816 C C . THR A 1 107 ? 2.728 -10.444 -13.516 1.00 89.81 107 THR A C 1
ATOM 818 O O . THR A 1 107 ? 2.922 -11.442 -12.825 1.00 89.81 107 THR A O 1
ATOM 821 N N . GLU A 1 108 ? 3.438 -10.166 -14.603 1.00 88.50 108 GLU A N 1
ATOM 822 C CA . GLU A 1 108 ? 4.557 -10.985 -15.067 1.00 88.50 108 GLU A CA 1
ATOM 823 C C . GLU A 1 108 ? 5.843 -10.156 -15.060 1.00 88.50 108 GLU A C 1
ATOM 825 O O . GLU A 1 108 ? 5.829 -8.962 -15.369 1.00 88.50 108 GLU A O 1
ATOM 830 N N . MET A 1 109 ? 6.962 -10.784 -14.693 1.00 89.06 109 MET A N 1
ATOM 831 C CA . MET A 1 109 ? 8.289 -10.200 -14.883 1.00 89.06 109 MET A CA 1
ATOM 832 C C . MET A 1 109 ? 8.837 -10.679 -16.221 1.00 89.06 109 MET A C 1
ATOM 834 O O . MET A 1 109 ? 9.035 -11.875 -16.422 1.00 89.06 109 MET A O 1
ATOM 838 N N . LEU A 1 110 ? 9.091 -9.740 -17.128 1.00 92.25 110 LEU A N 1
ATOM 839 C CA . LEU A 1 110 ? 9.645 -10.035 -18.443 1.00 92.25 110 LEU A CA 1
ATOM 840 C C . LEU A 1 110 ? 11.139 -9.687 -18.455 1.00 92.25 110 LEU A C 1
ATOM 842 O O . LEU A 1 110 ? 11.491 -8.553 -18.117 1.00 92.25 110 LEU A O 1
ATOM 846 N N . PRO A 1 111 ? 12.031 -10.620 -18.835 1.00 93.75 111 PRO A N 1
ATOM 847 C CA . PRO A 1 111 ? 13.432 -10.290 -19.039 1.00 93.75 111 PRO A CA 1
ATOM 848 C C . PRO A 1 111 ? 13.554 -9.357 -20.244 1.00 93.75 111 PRO A C 1
ATOM 850 O O . PRO A 1 111 ? 12.945 -9.585 -21.288 1.00 93.75 111 PRO A O 1
ATOM 853 N N . VAL A 1 112 ? 14.357 -8.309 -20.099 1.00 94.00 112 VAL A N 1
ATOM 854 C CA . VAL A 1 112 ? 14.611 -7.331 -21.160 1.00 94.00 112 VAL A CA 1
ATOM 855 C C . VAL A 1 112 ? 16.108 -7.248 -21.437 1.00 94.00 112 VAL A C 1
ATOM 857 O O . VAL A 1 112 ? 16.925 -7.347 -20.521 1.00 94.00 112 VAL A O 1
ATOM 860 N N . CYS A 1 113 ? 16.469 -7.069 -22.705 1.00 95.38 113 CYS A N 1
ATOM 861 C CA . CYS A 1 113 ? 17.834 -6.797 -23.142 1.00 95.38 113 CYS A CA 1
ATOM 862 C C . CYS A 1 113 ? 17.878 -5.495 -23.947 1.00 95.38 113 CYS A C 1
ATOM 864 O O . CYS A 1 113 ? 16.838 -4.942 -24.312 1.00 95.38 113 CYS A O 1
ATOM 866 N N . ALA A 1 114 ? 19.085 -4.989 -24.204 1.00 95.50 114 ALA A N 1
ATOM 867 C CA . ALA A 1 114 ? 19.259 -3.894 -25.150 1.00 95.50 114 ALA A CA 1
ATOM 868 C C . ALA A 1 114 ? 18.717 -4.303 -26.530 1.00 95.50 114 ALA A C 1
ATOM 870 O O . ALA A 1 114 ? 18.773 -5.481 -26.890 1.00 95.50 114 ALA A O 1
ATOM 871 N N . ALA A 1 115 ? 18.191 -3.333 -27.278 1.00 94.50 115 ALA A N 1
ATOM 872 C CA . ALA A 1 115 ? 17.870 -3.540 -28.684 1.00 94.50 115 ALA A CA 1
ATOM 873 C C . ALA A 1 115 ? 19.157 -3.822 -29.474 1.00 94.50 115 ALA A C 1
ATOM 875 O O . ALA A 1 115 ? 20.230 -3.341 -29.091 1.00 94.50 115 ALA A O 1
ATOM 876 N N . ASP A 1 116 ? 19.041 -4.583 -30.562 1.00 89.75 116 ASP A N 1
ATOM 877 C CA . ASP A 1 116 ? 20.155 -4.774 -31.488 1.00 89.75 116 ASP A CA 1
ATOM 878 C C . ASP A 1 116 ? 20.639 -3.408 -32.000 1.00 89.75 116 ASP A C 1
ATOM 880 O O . ASP A 1 116 ? 19.843 -2.495 -32.231 1.00 89.75 116 ASP A O 1
ATOM 884 N N . ALA A 1 117 ? 21.957 -3.249 -32.123 1.00 82.75 117 ALA A N 1
ATOM 885 C CA . ALA A 1 117 ? 22.523 -2.086 -32.791 1.00 82.75 117 ALA A CA 1
ATOM 886 C C . ALA A 1 117 ? 22.260 -2.230 -34.296 1.00 82.75 117 ALA A C 1
ATOM 888 O O . ALA A 1 117 ? 22.627 -3.262 -34.858 1.00 82.75 117 ALA A O 1
ATOM 889 N N . ASP A 1 118 ? 21.621 -1.227 -34.907 1.00 65.38 118 ASP A N 1
ATOM 890 C CA . ASP A 1 118 ? 21.418 -1.153 -36.364 1.00 65.38 118 ASP A CA 1
ATOM 891 C C . ASP A 1 118 ? 22.732 -1.330 -37.152 1.00 65.38 118 ASP A C 1
ATOM 893 O O . ASP A 1 118 ? 23.762 -0.723 -36.757 1.00 65.38 118 ASP A O 1
#

pLDDT: mean 84.07, std 12.78, range [46.22, 96.81]

Radius of gyration: 18.23 Å; chains: 1; bounding box: 42×31×67 Å

Sequence (118 aa):
LFLVTARTVVEQLGEVLRHLHHLEGGQGEVMQVAAAHSLALGFFPRWIAQLRNEGLNIATRLVATNVGDAVHALREGGCDLMLAFYDPDAALQMDPEIFPSLHLGNTEMLPVCAADAD